Protein AF-A0A3M8B7N2-F1 (afdb_monomer_lite)

Foldseek 3Di:
DKDKDWADVQVLVQVVCVVVVHDHPDDDPLEAEDQVLVPPFLDKQKFKDWDAAPVVVVSVRSCVSCVCVSVVVDDRPVPDDPVRVVVFPGKRKYKHIKMKMKAWDFDQDPVGTDTTIMIMIMIGIHIDTDD

Sequence (131 aa):
MSKQTVINPIEYISSILESNGYGKNLVLGHIKYDQAVNEDYDYQVIRSSSHDGTILFTMMLVDEALNPIINKTTYCTKTITEEELKKLVDIEYIIGDIKMETEIGVQDLPAGRYMGQTDTVYIPVRCRYIF

pLDDT: mean 90.9, std 5.03, range [61.78, 97.12]

Organism: NCBI:txid1655277

Secondary structure (DSSP, 8-state):
-EEEEEE-HHHHHHHHHHHTTPPTT---TTEEE-GGGGTS-SEEEEEEEEESS-HHHHHHHHHHHHHHHHTT----TTTS-HHHHTT--EEEEEE--EEEEEEEEEEEETTEEEEEEEEEEEEEEEEEEE-

Structure (mmCIF, N/CA/C/O backbone):
data_AF-A0A3M8B7N2-F1
#
_entry.id   AF-A0A3M8B7N2-F1
#
loop_
_atom_site.group_PDB
_atom_site.id
_atom_site.type_symbol
_atom_site.label_atom_id
_atom_site.label_alt_id
_atom_site.label_comp_id
_atom_site.label_asym_id
_atom_site.label_entity_id
_atom_site.label_seq_id
_atom_site.pdbx_PDB_ins_code
_atom_site.Cartn_x
_atom_site.Cartn_y
_atom_site.Cartn_z
_atom_site.occupancy
_atom_site.B_iso_or_equiv
_atom_site.auth_seq_id
_atom_site.auth_comp_id
_atom_site.auth_asym_id
_atom_site.auth_atom_id
_atom_site.pdbx_PDB_model_num
ATOM 1 N N . MET A 1 1 ? 8.102 9.054 -21.634 1.00 61.78 1 MET A N 1
ATOM 2 C CA . MET A 1 1 ? 6.683 8.724 -21.924 1.00 61.78 1 MET A CA 1
ATOM 3 C C . MET A 1 1 ? 6.152 8.039 -20.678 1.00 61.78 1 MET A C 1
ATOM 5 O O . MET A 1 1 ? 6.838 7.139 -20.210 1.00 61.78 1 MET A O 1
ATOM 9 N N . SER A 1 2 ? 5.039 8.512 -20.109 1.00 77.62 2 SER A N 1
ATOM 10 C CA . SER A 1 2 ? 4.442 7.913 -18.906 1.00 77.62 2 SER A CA 1
ATOM 11 C C . SER A 1 2 ? 3.403 6.868 -19.314 1.00 77.62 2 SER A C 1
ATOM 13 O O . SER A 1 2 ? 2.594 7.123 -20.210 1.00 77.62 2 SER A O 1
ATOM 15 N N . LYS A 1 3 ? 3.460 5.682 -18.703 1.00 89.25 3 LYS A N 1
ATOM 16 C CA . LYS A 1 3 ? 2.461 4.619 -18.849 1.00 89.25 3 LYS A CA 1
ATOM 17 C C . LYS A 1 3 ? 1.764 4.425 -17.510 1.00 89.25 3 LYS A C 1
ATOM 19 O O . LYS A 1 3 ? 2.428 4.198 -16.508 1.00 89.25 3 LYS A O 1
ATOM 24 N N . GLN A 1 4 ? 0.436 4.445 -17.515 1.00 90.25 4 GLN A N 1
ATOM 25 C CA . GLN A 1 4 ? -0.367 4.161 -16.330 1.00 90.25 4 GLN A CA 1
ATOM 26 C C . GLN A 1 4 ? -0.917 2.736 -16.383 1.00 90.25 4 GLN A C 1
ATOM 28 O O . GLN A 1 4 ? -1.390 2.280 -17.426 1.00 90.25 4 GLN A O 1
ATOM 33 N N . THR A 1 5 ? -0.854 2.039 -15.253 1.00 91.81 5 THR A N 1
ATOM 34 C CA . THR A 1 5 ? -1.425 0.704 -15.058 1.00 91.81 5 THR A CA 1
ATOM 35 C C . THR A 1 5 ? -2.263 0.706 -13.786 1.00 91.81 5 THR A C 1
ATOM 37 O O . THR A 1 5 ? -1.861 1.283 -12.779 1.00 91.81 5 THR A O 1
ATOM 40 N N . VAL A 1 6 ? -3.427 0.064 -13.836 1.00 92.12 6 VAL A N 1
ATOM 41 C CA . VAL A 1 6 ? -4.323 -0.099 -12.687 1.00 92.12 6 VAL A CA 1
ATOM 42 C C . VAL A 1 6 ? -4.287 -1.561 -12.264 1.00 92.12 6 VAL A C 1
ATOM 44 O O . VAL A 1 6 ? -4.424 -2.446 -13.109 1.00 92.12 6 VAL A O 1
ATOM 47 N N . ILE A 1 7 ? -4.067 -1.811 -10.976 1.00 90.38 7 ILE A N 1
ATOM 48 C CA . ILE A 1 7 ? -3.929 -3.151 -10.403 1.00 90.38 7 ILE A CA 1
ATOM 49 C C . ILE A 1 7 ? -4.993 -3.323 -9.315 1.00 90.38 7 ILE A C 1
ATOM 51 O O . ILE A 1 7 ? -5.144 -2.465 -8.442 1.00 90.38 7 ILE A O 1
ATOM 55 N N . ASN A 1 8 ? -5.718 -4.446 -9.357 1.00 88.25 8 ASN A N 1
ATOM 56 C CA . ASN A 1 8 ? -6.650 -4.817 -8.296 1.00 88.25 8 ASN A CA 1
ATOM 57 C C . ASN A 1 8 ? -5.851 -5.225 -7.044 1.00 88.25 8 ASN A C 1
ATOM 59 O O . ASN A 1 8 ? -5.103 -6.209 -7.092 1.00 88.25 8 ASN A O 1
ATOM 63 N N . PRO A 1 9 ? -5.995 -4.511 -5.915 1.00 88.81 9 PRO A N 1
ATOM 64 C CA . PRO A 1 9 ? -5.191 -4.788 -4.735 1.00 88.81 9 PRO A CA 1
ATOM 65 C C . PRO A 1 9 ? -5.488 -6.150 -4.104 1.00 88.81 9 PRO A C 1
ATOM 67 O O . PRO A 1 9 ? -4.581 -6.759 -3.551 1.00 88.81 9 PRO A O 1
ATOM 70 N N . ILE A 1 10 ? -6.725 -6.652 -4.169 1.00 89.56 10 ILE A N 1
ATOM 71 C CA . ILE A 1 10 ? -7.099 -7.913 -3.509 1.00 89.56 10 ILE A CA 1
ATOM 72 C C . ILE A 1 10 ? -6.461 -9.102 -4.216 1.00 89.56 10 ILE A C 1
ATOM 74 O O . ILE A 1 10 ? -5.927 -9.995 -3.559 1.00 89.56 10 ILE A O 1
ATOM 78 N N . GLU A 1 11 ? -6.474 -9.092 -5.549 1.00 86.44 11 GLU A N 1
ATOM 79 C CA . GLU A 1 11 ? -5.804 -10.118 -6.352 1.00 86.44 11 GLU A CA 1
ATOM 80 C C . GLU A 1 11 ? -4.300 -10.129 -6.065 1.00 86.44 11 GLU A C 1
ATOM 82 O O . GLU A 1 11 ? -3.711 -11.191 -5.848 1.00 86.44 11 GLU A O 1
ATOM 87 N N . TYR A 1 12 ? -3.692 -8.943 -5.974 1.00 89.44 12 TYR A N 1
ATOM 88 C CA . TYR A 1 12 ? -2.267 -8.814 -5.695 1.00 89.44 12 TYR A CA 1
ATOM 89 C C . TYR A 1 12 ? -1.909 -9.271 -4.273 1.00 89.44 12 TYR A C 1
ATOM 91 O O . TYR A 1 12 ? -0.999 -10.078 -4.098 1.00 89.44 12 TYR A O 1
ATOM 99 N N . ILE A 1 13 ? -2.668 -8.845 -3.256 1.00 89.19 13 ILE A N 1
ATOM 100 C CA . ILE A 1 13 ? -2.489 -9.285 -1.862 1.00 89.19 13 ILE A CA 1
ATOM 101 C C . ILE A 1 13 ? -2.613 -10.809 -1.758 1.00 89.19 13 ILE A C 1
ATOM 103 O O . ILE A 1 13 ? -1.783 -11.444 -1.110 1.00 89.19 13 ILE A O 1
ATOM 107 N N . SER A 1 14 ? -3.602 -11.416 -2.422 1.00 87.88 14 SER A N 1
ATOM 108 C CA . SER A 1 14 ? -3.740 -12.876 -2.438 1.00 87.88 14 SER A CA 1
ATOM 109 C C . SER A 1 14 ? -2.507 -13.554 -3.046 1.00 87.88 14 SER A C 1
ATOM 111 O O . SER A 1 14 ? -2.067 -14.580 -2.528 1.00 87.88 14 SER A O 1
ATOM 113 N N . SER A 1 15 ? -1.926 -12.985 -4.108 1.00 86.69 15 SER A N 1
ATOM 114 C CA . SER A 1 15 ? -0.691 -13.496 -4.718 1.00 86.69 15 SER A CA 1
ATOM 115 C C . SER A 1 15 ? 0.514 -13.382 -3.778 1.00 86.69 15 SER A C 1
ATOM 117 O O . SER A 1 15 ? 1.307 -14.321 -3.683 1.00 86.69 15 SER A O 1
ATOM 119 N N . ILE A 1 16 ? 0.651 -12.263 -3.057 1.00 85.62 16 ILE A N 1
ATOM 120 C CA . ILE A 1 16 ? 1.707 -12.074 -2.050 1.00 85.62 16 ILE A CA 1
ATOM 121 C C . ILE A 1 16 ? 1.585 -13.146 -0.966 1.00 85.62 16 ILE A C 1
ATOM 123 O O . ILE A 1 16 ? 2.568 -13.803 -0.622 1.00 85.62 16 ILE A O 1
ATOM 127 N N . LEU A 1 17 ? 0.382 -13.356 -0.432 1.00 86.81 17 LEU A N 1
ATOM 128 C CA . LEU A 1 17 ? 0.142 -14.346 0.615 1.00 86.81 17 LEU A CA 1
ATOM 129 C C . LEU A 1 17 ? 0.477 -15.762 0.127 1.00 86.81 17 LEU A C 1
ATOM 131 O O . LEU A 1 17 ? 1.200 -16.486 0.810 1.00 86.81 17 LEU A O 1
ATOM 135 N N . GLU A 1 18 ? 0.042 -16.136 -1.076 1.00 88.31 18 GLU A N 1
ATOM 136 C CA . GLU A 1 18 ? 0.385 -17.436 -1.662 1.00 88.31 18 GLU A CA 1
ATOM 137 C C . GLU A 1 18 ? 1.907 -17.621 -1.799 1.00 88.31 18 GLU A C 1
ATOM 139 O O . GLU A 1 18 ? 2.441 -18.652 -1.385 1.00 88.31 18 GLU A O 1
ATOM 144 N N . SER A 1 19 ? 2.632 -16.610 -2.294 1.00 85.06 19 SER A N 1
ATOM 145 C CA . SER A 1 19 ? 4.097 -16.681 -2.429 1.00 85.06 19 SER A CA 1
ATOM 146 C C . SER A 1 19 ? 4.840 -16.810 -1.094 1.00 85.06 19 SER A C 1
ATOM 148 O O . SER A 1 19 ? 5.922 -17.391 -1.046 1.00 85.06 19 SER A O 1
ATOM 150 N N . ASN A 1 20 ? 4.238 -16.334 -0.001 1.00 83.56 20 ASN A N 1
ATOM 151 C CA . ASN A 1 20 ? 4.774 -16.449 1.355 1.00 83.56 20 ASN A CA 1
ATOM 152 C C . ASN A 1 20 ? 4.366 -17.760 2.057 1.00 83.56 20 ASN A C 1
ATOM 154 O O . ASN A 1 20 ? 4.619 -17.930 3.249 1.00 83.56 20 ASN A O 1
ATOM 158 N N . GLY A 1 21 ? 3.746 -18.700 1.335 1.00 85.19 21 GLY A N 1
ATOM 159 C CA . GLY A 1 21 ? 3.379 -20.022 1.846 1.00 85.19 21 GLY A CA 1
ATOM 160 C C . GLY A 1 21 ? 2.018 -20.085 2.543 1.00 85.19 21 GLY A C 1
ATOM 161 O O . GLY A 1 21 ? 1.696 -21.110 3.149 1.00 85.19 21 GLY A O 1
ATOM 162 N N . TYR A 1 22 ? 1.207 -19.026 2.460 1.00 86.81 22 TYR A N 1
ATOM 163 C CA . TYR A 1 22 ? -0.177 -19.056 2.929 1.00 86.81 22 TYR A CA 1
ATOM 164 C C . TYR A 1 22 ? -1.093 -19.765 1.915 1.00 86.81 22 TYR A C 1
ATOM 166 O O . TYR A 1 22 ? -0.755 -19.951 0.747 1.00 86.81 22 TYR A O 1
ATOM 174 N N . GLY A 1 23 ? -2.273 -20.195 2.371 1.00 81.56 23 GLY A N 1
ATOM 175 C CA . GLY A 1 23 ? -3.245 -20.884 1.519 1.00 81.56 23 GLY A CA 1
ATOM 176 C C . GLY A 1 23 ? -3.779 -20.004 0.382 1.00 81.56 23 GLY A C 1
ATOM 177 O O . GLY A 1 23 ? -3.913 -18.790 0.528 1.00 81.56 23 GLY A O 1
ATOM 178 N N . LYS A 1 24 ? -4.140 -20.634 -0.743 1.00 77.69 24 LYS A N 1
ATOM 179 C CA . LYS A 1 24 ? -4.805 -19.960 -1.870 1.00 77.69 24 LYS A CA 1
ATOM 180 C C . LYS A 1 24 ? -6.116 -19.307 -1.431 1.00 77.69 24 LYS A C 1
ATOM 182 O O . LYS A 1 24 ? -6.874 -19.907 -0.671 1.00 77.69 24 LYS A O 1
ATOM 187 N N . ASN A 1 25 ? -6.407 -18.127 -1.981 1.00 75.56 25 ASN A N 1
ATOM 188 C CA . ASN A 1 25 ? -7.617 -17.340 -1.710 1.00 75.56 25 ASN A CA 1
ATOM 189 C C . ASN A 1 25 ? -7.770 -16.898 -0.244 1.00 75.56 25 ASN A C 1
ATOM 191 O O . ASN A 1 25 ? -8.892 -16.724 0.236 1.00 75.56 25 ASN A O 1
ATOM 195 N N . LEU A 1 26 ? -6.664 -16.743 0.490 1.00 81.06 26 LEU A N 1
ATOM 196 C CA . LEU A 1 26 ? -6.722 -16.208 1.844 1.00 81.06 26 LEU A CA 1
ATOM 197 C C . LEU A 1 26 ? -7.088 -14.721 1.794 1.00 81.06 26 LEU A C 1
ATOM 199 O O . LEU A 1 26 ? -6.426 -13.923 1.135 1.00 81.06 26 LEU A O 1
ATOM 203 N N . VAL A 1 27 ? -8.156 -14.360 2.502 1.00 82.00 27 VAL A N 1
ATOM 204 C CA . VAL A 1 27 ? -8.650 -12.984 2.589 1.00 82.00 27 VAL A CA 1
ATOM 205 C C . VAL A 1 27 ? -8.289 -12.423 3.956 1.00 82.00 27 VAL A C 1
ATOM 207 O O . VAL A 1 27 ? -8.602 -13.019 4.987 1.00 82.00 27 VAL A O 1
ATOM 210 N N . LEU A 1 28 ? -7.638 -11.263 3.970 1.00 86.25 28 LEU A N 1
ATOM 211 C CA . LEU A 1 28 ? -7.340 -10.541 5.201 1.00 86.25 28 LEU A CA 1
ATOM 212 C C . LEU A 1 28 ? -8.602 -9.816 5.673 1.00 86.25 28 LEU A C 1
ATOM 214 O O . LEU A 1 28 ? -9.059 -8.884 5.023 1.00 86.25 28 LEU A O 1
ATOM 218 N N . GLY A 1 29 ? -9.172 -10.235 6.807 1.00 89.75 29 GLY A N 1
ATOM 219 C CA . GLY A 1 29 ? -10.445 -9.691 7.303 1.00 89.75 29 GLY A CA 1
ATOM 220 C C . GLY A 1 29 ? -10.422 -8.184 7.592 1.00 89.75 29 GLY A C 1
ATOM 221 O O . GLY A 1 29 ? -11.461 -7.531 7.516 1.00 89.75 29 GLY A O 1
ATOM 222 N N . HIS A 1 30 ? -9.242 -7.628 7.874 1.00 92.62 30 HIS A N 1
ATOM 223 C CA . HIS A 1 30 ? -9.043 -6.200 8.113 1.00 92.62 30 HIS A CA 1
ATOM 224 C C . HIS A 1 30 ? -8.818 -5.381 6.840 1.00 92.62 30 HIS A C 1
ATOM 226 O O . HIS A 1 30 ? -8.625 -4.177 6.953 1.00 92.62 30 HIS A O 1
ATOM 232 N N . ILE A 1 31 ? -8.819 -5.985 5.648 1.00 94.56 31 ILE A N 1
ATOM 233 C CA . ILE A 1 31 ? -8.652 -5.273 4.375 1.00 94.56 31 ILE A CA 1
ATOM 234 C C . ILE A 1 31 ? -9.858 -5.538 3.481 1.00 94.56 31 ILE A C 1
ATOM 236 O O . ILE A 1 31 ? -10.213 -6.681 3.200 1.00 94.56 31 ILE A O 1
ATOM 240 N N . LYS A 1 32 ? -10.477 -4.464 2.997 1.00 94.25 32 LYS A N 1
ATOM 241 C CA . LYS A 1 32 ? -11.578 -4.507 2.032 1.00 94.25 32 LYS A CA 1
ATOM 242 C C . LYS A 1 32 ? -11.233 -3.660 0.823 1.00 94.25 32 LYS A C 1
ATOM 244 O O . LYS A 1 32 ? -10.560 -2.644 0.953 1.00 94.25 32 LYS A O 1
ATOM 249 N N . TYR A 1 33 ? -11.724 -4.064 -0.337 1.00 94.25 33 TYR A N 1
ATOM 250 C CA . TYR A 1 33 ? -11.619 -3.266 -1.550 1.00 94.25 33 TYR A CA 1
ATOM 251 C C . TYR A 1 33 ? -12.916 -2.519 -1.815 1.00 94.25 33 TYR A C 1
ATOM 253 O O . TYR A 1 33 ? -13.995 -3.106 -1.729 1.00 94.25 33 TYR A O 1
ATOM 261 N N . ASP A 1 34 ? -12.785 -1.240 -2.145 1.00 93.94 34 ASP A N 1
ATOM 262 C CA . ASP A 1 34 ? -13.880 -0.407 -2.622 1.00 93.94 34 ASP A CA 1
ATOM 263 C C . ASP A 1 34 ? -13.333 0.628 -3.609 1.00 93.94 34 ASP A C 1
ATOM 265 O O . ASP A 1 34 ? -12.506 1.474 -3.263 1.00 93.94 34 ASP A O 1
ATOM 269 N N . GLN A 1 35 ? -13.816 0.574 -4.849 1.00 91.94 35 GLN A N 1
ATOM 270 C CA . GLN A 1 35 ? -13.396 1.484 -5.908 1.00 91.94 35 GLN A CA 1
ATOM 271 C C . GLN A 1 35 ? -13.749 2.950 -5.600 1.00 91.94 35 GLN A C 1
ATOM 273 O O . GLN A 1 35 ? -13.053 3.851 -6.066 1.00 91.94 35 GLN A O 1
ATOM 278 N N . ALA A 1 36 ? -14.777 3.217 -4.784 1.00 92.00 36 ALA A N 1
ATOM 279 C CA . ALA A 1 36 ? -15.145 4.580 -4.390 1.00 92.00 36 ALA A CA 1
ATOM 280 C C . ALA A 1 36 ? -14.027 5.292 -3.601 1.00 92.00 36 ALA A C 1
ATOM 282 O O . ALA A 1 36 ? -13.918 6.518 -3.638 1.00 92.00 36 ALA A O 1
ATOM 283 N N . VAL A 1 37 ? -13.137 4.531 -2.950 1.00 93.31 37 VAL A N 1
ATOM 284 C CA . VAL A 1 37 ? -11.979 5.076 -2.222 1.00 93.31 37 VAL A CA 1
ATOM 285 C C . VAL A 1 37 ? -10.971 5.746 -3.161 1.00 93.31 37 VAL A C 1
ATOM 287 O O . VAL A 1 37 ? -10.164 6.552 -2.715 1.00 93.31 37 VAL A O 1
ATOM 290 N N . ASN A 1 38 ? -11.037 5.507 -4.473 1.00 92.06 38 ASN A N 1
ATOM 291 C CA . ASN A 1 38 ? -10.186 6.199 -5.443 1.00 92.06 38 ASN A CA 1
ATOM 292 C C . ASN A 1 38 ? -10.340 7.727 -5.433 1.00 92.06 38 ASN A C 1
ATOM 294 O O . ASN A 1 38 ? -9.389 8.423 -5.795 1.00 92.06 38 ASN A O 1
ATOM 298 N N . GLU A 1 39 ? -11.522 8.232 -5.069 1.00 91.62 39 GLU A N 1
ATOM 299 C CA . GLU A 1 39 ? -11.849 9.665 -5.056 1.00 91.62 39 GLU A CA 1
ATOM 300 C C . GLU A 1 39 ? -11.974 10.230 -3.635 1.00 91.62 39 GLU A C 1
ATOM 302 O O . GLU A 1 39 ? -11.757 11.423 -3.431 1.00 91.62 39 GLU A O 1
ATOM 307 N N . ASP A 1 40 ? -12.283 9.380 -2.654 1.00 91.75 40 ASP A N 1
ATOM 308 C CA . ASP A 1 40 ? -12.511 9.769 -1.262 1.00 91.75 40 ASP A CA 1
ATOM 309 C C . ASP A 1 40 ? -11.709 8.856 -0.318 1.00 91.75 40 ASP A C 1
ATOM 311 O O . ASP A 1 40 ? -12.135 7.758 0.056 1.00 91.75 40 ASP A O 1
ATOM 315 N N . TYR A 1 41 ? -10.506 9.296 0.046 1.00 94.62 41 TYR A N 1
ATOM 316 C CA . TYR A 1 41 ? -9.566 8.553 0.884 1.00 94.62 41 TYR A CA 1
ATOM 317 C C . TYR A 1 41 ? -8.995 9.433 1.998 1.00 94.62 41 TYR A C 1
ATOM 319 O O . TYR A 1 41 ? -8.830 10.641 1.837 1.00 94.62 41 TYR A O 1
ATOM 327 N N . ASP A 1 42 ? -8.626 8.813 3.121 1.00 94.56 42 ASP A N 1
ATOM 328 C CA . ASP A 1 42 ? -8.039 9.531 4.259 1.00 94.56 42 ASP A CA 1
ATOM 329 C C . ASP A 1 42 ? -6.573 9.886 3.999 1.00 94.56 42 ASP A C 1
ATOM 331 O O . ASP A 1 42 ? -6.077 10.937 4.412 1.00 94.56 42 ASP A O 1
ATOM 335 N N . TYR A 1 43 ? -5.857 8.976 3.338 1.00 95.06 43 TYR A N 1
ATOM 336 C CA . TYR A 1 43 ? -4.472 9.152 2.926 1.00 95.06 43 TYR A CA 1
ATOM 337 C C . TYR A 1 43 ? -4.137 8.255 1.733 1.00 95.06 43 TYR A C 1
ATOM 339 O O . TYR A 1 43 ? -4.889 7.353 1.365 1.00 95.06 43 TYR A O 1
ATOM 347 N N . GLN A 1 44 ? -2.988 8.520 1.120 1.00 95.31 44 GLN A N 1
ATOM 348 C CA . GLN A 1 44 ? -2.481 7.747 -0.002 1.00 95.31 44 GLN A CA 1
ATOM 349 C C . GLN A 1 44 ? -1.077 7.249 0.326 1.00 95.31 44 GLN A C 1
ATOM 351 O O . GLN A 1 44 ? -0.210 8.033 0.720 1.00 95.31 44 GLN A O 1
ATOM 356 N N . VAL A 1 45 ? -0.845 5.949 0.161 1.00 95.31 45 VAL A N 1
ATOM 357 C CA . VAL A 1 45 ? 0.507 5.393 0.185 1.00 95.31 45 VAL A CA 1
ATOM 358 C C . VAL A 1 45 ? 1.143 5.664 -1.168 1.00 95.31 45 VAL A C 1
ATOM 360 O O . VAL A 1 45 ? 0.586 5.286 -2.196 1.00 95.31 45 VAL A O 1
ATOM 363 N N . ILE A 1 46 ? 2.300 6.323 -1.157 1.00 96.31 46 ILE A N 1
ATOM 364 C CA . ILE A 1 46 ? 3.077 6.630 -2.358 1.00 96.31 46 ILE A CA 1
ATOM 365 C C . ILE A 1 46 ? 4.478 6.047 -2.183 1.00 96.31 46 ILE A C 1
ATOM 367 O O . ILE A 1 46 ? 5.141 6.304 -1.170 1.00 96.31 46 ILE A O 1
ATOM 371 N N . ARG A 1 47 ? 4.924 5.244 -3.149 1.00 96.31 47 ARG A N 1
ATOM 372 C CA . ARG A 1 47 ? 6.283 4.689 -3.212 1.00 96.31 47 ARG A CA 1
ATOM 373 C C . ARG A 1 47 ? 6.805 4.783 -4.635 1.00 96.31 47 ARG A C 1
ATOM 375 O O . ARG A 1 47 ? 6.033 4.622 -5.571 1.00 96.31 47 ARG A O 1
ATOM 382 N N . SER A 1 48 ? 8.104 5.012 -4.793 1.00 95.75 48 SER A N 1
ATOM 383 C CA . SER A 1 48 ? 8.748 5.099 -6.104 1.00 95.75 48 SER A CA 1
ATOM 384 C C . SER A 1 48 ? 10.052 4.314 -6.127 1.00 95.75 48 SER A C 1
ATOM 386 O O . SER A 1 48 ? 10.802 4.352 -5.152 1.00 95.75 48 SER A O 1
ATOM 388 N N . SER A 1 49 ? 10.351 3.668 -7.250 1.00 94.44 49 SER A N 1
ATOM 389 C CA . SER A 1 49 ? 11.621 2.981 -7.488 1.00 94.44 49 SER A CA 1
ATOM 390 C C . SER A 1 49 ? 12.1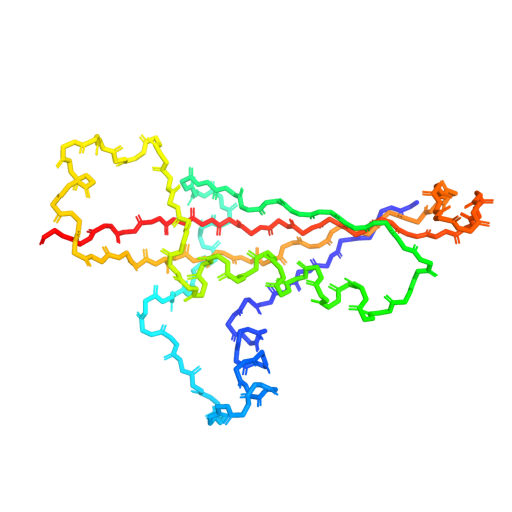21 3.259 -8.901 1.00 94.44 49 SER A C 1
ATOM 392 O O . SER A 1 49 ? 11.384 3.094 -9.872 1.00 94.44 49 SER A O 1
ATOM 394 N N . SER A 1 50 ? 13.385 3.667 -9.012 1.00 93.56 50 SER A N 1
ATOM 395 C CA . SER A 1 50 ? 14.084 3.817 -10.289 1.00 93.56 50 SER A CA 1
ATOM 396 C C . SER A 1 50 ? 14.983 2.612 -10.522 1.00 93.56 50 SER A C 1
ATOM 398 O O . SER A 1 50 ? 15.806 2.267 -9.674 1.00 93.56 50 SER A O 1
ATOM 400 N N . HIS A 1 51 ? 14.845 1.975 -11.681 1.00 92.25 51 HIS A N 1
ATOM 401 C CA . HIS A 1 51 ? 15.608 0.786 -12.043 1.00 92.25 51 HIS A CA 1
ATOM 402 C C . HIS A 1 51 ? 15.746 0.634 -13.564 1.00 92.25 51 HIS A C 1
ATOM 404 O O . HIS A 1 51 ? 15.266 1.442 -14.354 1.00 92.25 51 HIS A O 1
ATOM 410 N N . ASP A 1 52 ? 16.432 -0.414 -13.999 1.00 89.44 52 ASP A N 1
ATOM 411 C CA . ASP A 1 52 ? 16.778 -0.690 -15.398 1.00 89.44 52 ASP A CA 1
ATOM 412 C C . ASP A 1 52 ? 15.659 -1.370 -16.215 1.00 89.44 52 ASP A C 1
ATOM 414 O O . ASP A 1 52 ? 15.904 -1.873 -17.309 1.00 89.44 52 ASP A O 1
ATOM 418 N N . GLY A 1 53 ? 14.429 -1.406 -15.693 1.00 86.94 53 GLY A N 1
ATOM 419 C CA . GLY A 1 53 ? 13.309 -2.149 -16.284 1.00 86.94 53 GLY A CA 1
ATOM 420 C C . GLY A 1 53 ? 13.157 -3.587 -15.776 1.00 86.94 53 GLY A C 1
ATOM 421 O O . GLY A 1 53 ? 12.244 -4.294 -16.202 1.00 86.94 53 GLY A O 1
ATOM 422 N N . THR A 1 54 ? 14.000 -4.033 -14.839 1.00 91.25 54 THR A N 1
ATOM 423 C CA . THR A 1 54 ? 13.829 -5.338 -14.183 1.00 91.25 54 THR A CA 1
ATOM 424 C C . THR A 1 54 ? 12.493 -5.423 -13.430 1.00 91.25 54 THR A C 1
ATOM 426 O O . THR A 1 54 ? 12.291 -4.740 -12.428 1.00 91.25 54 THR A O 1
ATOM 429 N N . ILE A 1 55 ? 11.612 -6.327 -13.877 1.00 90.50 55 ILE A N 1
ATOM 430 C CA . ILE A 1 55 ? 10.246 -6.533 -13.348 1.00 90.50 55 ILE A CA 1
ATOM 431 C C . ILE A 1 55 ? 10.234 -6.829 -11.842 1.00 90.50 55 ILE A C 1
ATOM 433 O O . ILE A 1 55 ? 9.307 -6.426 -11.143 1.00 90.50 55 ILE A O 1
ATOM 437 N N . LEU A 1 56 ? 11.264 -7.508 -11.325 1.00 91.75 56 LEU A N 1
ATOM 438 C CA . LEU A 1 56 ? 11.368 -7.814 -9.897 1.00 91.75 56 LEU A CA 1
ATOM 439 C C . LEU A 1 56 ? 11.316 -6.543 -9.036 1.00 91.75 56 LEU A C 1
ATOM 441 O O . LEU A 1 56 ? 10.645 -6.548 -8.012 1.00 91.75 56 LEU A O 1
ATOM 445 N N . PHE A 1 57 ? 11.961 -5.450 -9.457 1.00 93.00 57 PHE A N 1
ATOM 446 C CA . PHE A 1 57 ? 11.927 -4.197 -8.698 1.00 93.00 57 PHE A CA 1
ATOM 447 C C . PHE A 1 57 ? 10.542 -3.551 -8.713 1.00 93.00 57 PHE A C 1
ATOM 449 O O . PHE A 1 57 ? 10.114 -3.027 -7.689 1.00 93.00 57 PHE A O 1
ATOM 456 N N . THR A 1 58 ? 9.814 -3.661 -9.826 1.00 92.44 58 THR A N 1
ATOM 457 C CA . THR A 1 58 ? 8.412 -3.238 -9.910 1.00 92.44 58 THR A CA 1
ATOM 458 C C . THR A 1 58 ? 7.531 -4.047 -8.951 1.00 92.44 58 THR A C 1
ATOM 460 O O . THR A 1 58 ? 6.703 -3.476 -8.250 1.00 92.44 58 THR A O 1
ATOM 463 N N . MET A 1 59 ? 7.720 -5.370 -8.868 1.00 90.81 59 MET A N 1
ATOM 464 C CA . MET A 1 59 ? 6.966 -6.217 -7.930 1.00 90.81 59 MET A CA 1
ATOM 465 C C . MET A 1 59 ? 7.292 -5.876 -6.473 1.00 90.81 59 MET A C 1
ATOM 467 O O . MET A 1 59 ? 6.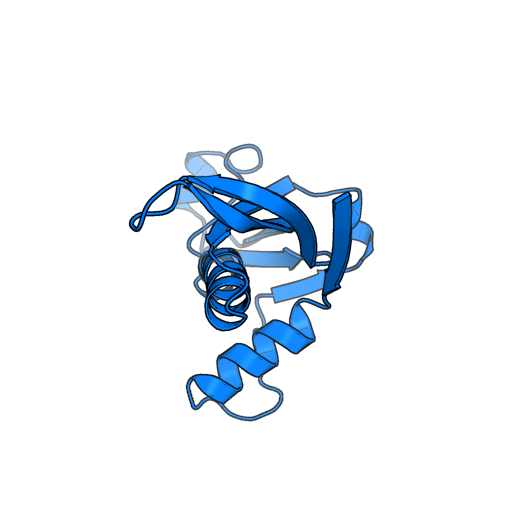390 -5.631 -5.678 1.00 90.81 59 MET A O 1
ATOM 471 N N . MET A 1 60 ? 8.583 -5.764 -6.145 1.00 92.81 60 MET A N 1
ATOM 472 C CA . MET A 1 60 ? 9.038 -5.381 -4.806 1.00 92.81 60 MET A CA 1
ATOM 473 C C . MET A 1 60 ? 8.496 -4.014 -4.377 1.00 92.81 60 MET A C 1
ATOM 4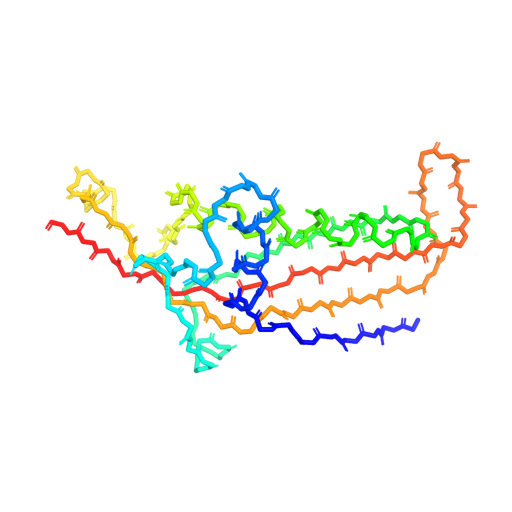75 O O . MET A 1 60 ? 8.175 -3.829 -3.208 1.00 92.81 60 MET A O 1
ATOM 479 N N . LEU A 1 61 ? 8.365 -3.065 -5.310 1.00 95.06 61 LEU A N 1
ATOM 480 C CA . LEU A 1 61 ? 7.788 -1.751 -5.040 1.00 95.06 61 LEU A CA 1
ATOM 481 C C . LEU A 1 61 ? 6.317 -1.841 -4.603 1.00 95.06 61 LEU A C 1
ATOM 483 O O . LEU A 1 61 ? 5.908 -1.155 -3.664 1.00 95.06 61 LEU A O 1
ATOM 487 N N . VAL A 1 62 ? 5.517 -2.679 -5.272 1.00 93.69 62 VAL A N 1
ATOM 488 C CA . VAL A 1 62 ? 4.105 -2.889 -4.912 1.00 93.69 62 VAL A CA 1
ATOM 489 C C . VAL A 1 62 ? 3.999 -3.597 -3.557 1.00 93.69 62 VAL A C 1
ATOM 491 O O . VAL A 1 62 ? 3.208 -3.170 -2.713 1.00 93.69 62 VAL A O 1
ATOM 494 N N . ASP A 1 63 ? 4.839 -4.606 -3.307 1.00 92.75 63 ASP A N 1
ATOM 495 C CA . ASP A 1 63 ? 4.926 -5.2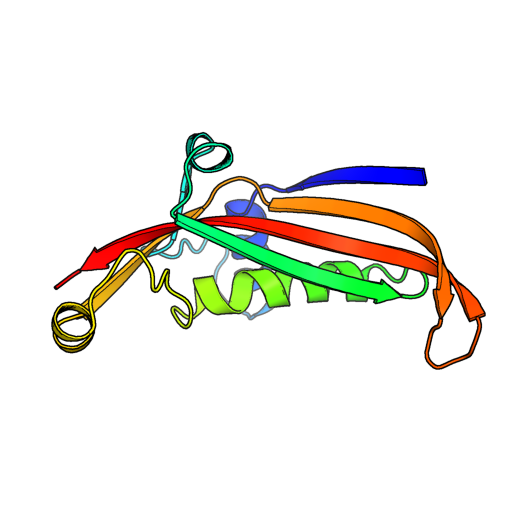87 -2.008 1.00 92.75 63 ASP A CA 1
ATOM 496 C C . ASP A 1 63 ? 5.278 -4.305 -0.883 1.00 92.75 63 ASP A C 1
ATOM 498 O O . ASP A 1 63 ? 4.638 -4.291 0.169 1.00 92.75 63 ASP A O 1
ATOM 502 N N . GLU A 1 64 ? 6.270 -3.438 -1.103 1.00 94.12 64 GLU A N 1
ATOM 503 C CA . GLU A 1 64 ? 6.682 -2.418 -0.139 1.00 94.12 64 GLU A CA 1
ATOM 504 C C . GLU A 1 64 ? 5.553 -1.421 0.156 1.00 94.12 64 GLU A C 1
ATOM 506 O O . GLU A 1 64 ? 5.365 -1.020 1.308 1.00 94.12 64 GLU A O 1
ATOM 511 N N . ALA A 1 65 ? 4.771 -1.043 -0.858 1.00 95.12 65 ALA A N 1
ATOM 512 C CA . ALA A 1 65 ? 3.626 -0.155 -0.689 1.00 95.12 65 ALA A CA 1
ATOM 513 C C . ALA A 1 65 ? 2.472 -0.817 0.091 1.00 95.12 65 ALA A C 1
ATOM 515 O O . ALA A 1 65 ? 1.822 -0.155 0.901 1.00 95.12 65 ALA A O 1
ATOM 516 N N . LEU A 1 66 ? 2.225 -2.116 -0.108 1.00 94.25 66 LEU A N 1
ATOM 517 C CA . LEU A 1 66 ? 1.144 -2.855 0.559 1.00 94.25 66 LEU A CA 1
ATOM 518 C C . LEU A 1 66 ? 1.506 -3.338 1.967 1.00 94.25 66 LEU A C 1
ATOM 520 O O . LEU A 1 66 ? 0.629 -3.430 2.830 1.00 94.25 66 LEU A O 1
ATOM 524 N N . ASN A 1 67 ? 2.781 -3.629 2.224 1.00 93.00 67 ASN A N 1
ATOM 525 C CA . ASN A 1 67 ? 3.255 -4.207 3.481 1.00 93.00 67 ASN A CA 1
ATOM 526 C C . ASN A 1 67 ? 2.794 -3.455 4.741 1.00 93.00 67 ASN A C 1
ATOM 528 O O . ASN A 1 67 ? 2.370 -4.118 5.693 1.00 93.00 67 ASN A O 1
ATOM 532 N N . PRO A 1 68 ? 2.820 -2.110 4.797 1.00 93.44 68 PRO A N 1
ATOM 533 C CA . PRO A 1 68 ? 2.330 -1.389 5.965 1.00 93.44 68 PRO A CA 1
ATOM 534 C C . PRO A 1 68 ? 0.838 -1.610 6.235 1.00 93.44 68 PRO A C 1
ATOM 536 O O . PRO A 1 68 ? 0.426 -1.687 7.390 1.00 93.44 68 PRO A O 1
ATOM 539 N N . ILE A 1 69 ? 0.029 -1.742 5.181 1.00 94.31 69 ILE A N 1
ATOM 540 C CA . ILE A 1 69 ? -1.421 -1.963 5.271 1.00 94.31 69 ILE A CA 1
ATOM 541 C C . ILE A 1 69 ? -1.695 -3.405 5.717 1.00 94.31 69 ILE A C 1
ATOM 543 O O . ILE A 1 69 ? -2.455 -3.639 6.657 1.00 94.31 69 ILE A O 1
ATOM 547 N N . ILE A 1 70 ? -1.016 -4.378 5.097 1.00 92.19 70 ILE A N 1
ATOM 548 C CA . ILE A 1 70 ? -1.112 -5.804 5.448 1.00 92.19 70 ILE A CA 1
ATOM 549 C C . ILE A 1 70 ? -0.784 -6.017 6.928 1.00 92.19 70 ILE A C 1
ATOM 551 O O . ILE A 1 70 ? -1.545 -6.681 7.633 1.00 92.19 70 ILE A O 1
ATOM 555 N N . ASN A 1 71 ? 0.293 -5.396 7.412 1.00 91.38 71 ASN A N 1
ATOM 556 C CA . ASN A 1 71 ? 0.792 -5.572 8.775 1.00 91.38 71 ASN A CA 1
ATOM 557 C C . ASN A 1 71 ? 0.207 -4.583 9.800 1.00 91.38 71 ASN A C 1
ATOM 559 O O . ASN A 1 71 ? 0.647 -4.584 10.948 1.00 91.38 71 ASN A O 1
ATOM 563 N N . LYS A 1 72 ? -0.765 -3.745 9.414 1.00 92.25 72 LYS A N 1
ATOM 564 C CA . LYS A 1 72 ? -1.402 -2.737 10.284 1.00 92.25 72 LYS A CA 1
ATOM 565 C C . LYS A 1 72 ? -0.426 -1.728 10.915 1.00 92.25 72 LYS A C 1
ATOM 567 O O . LYS A 1 72 ? -0.628 -1.267 12.035 1.00 92.25 72 LYS A O 1
ATOM 572 N N . THR A 1 73 ? 0.647 -1.371 10.211 1.00 91.44 73 THR A N 1
ATOM 573 C CA . THR A 1 73 ? 1.686 -0.447 10.708 1.00 91.44 73 THR A CA 1
ATOM 574 C C . THR A 1 73 ? 1.541 0.981 10.178 1.00 91.44 73 THR A C 1
ATOM 576 O O . THR A 1 73 ? 2.423 1.815 10.379 1.00 91.44 73 THR A O 1
ATOM 579 N N . THR A 1 74 ? 0.430 1.291 9.506 1.00 92.25 74 THR A N 1
ATOM 580 C CA . THR A 1 74 ? 0.138 2.623 8.961 1.00 92.25 74 THR A CA 1
ATOM 581 C C . THR A 1 74 ? -1.272 3.087 9.327 1.00 92.25 74 THR A C 1
ATOM 583 O O . THR A 1 74 ? -2.185 2.279 9.476 1.00 92.25 74 THR A O 1
ATOM 586 N N . TYR A 1 75 ? -1.463 4.391 9.506 1.00 91.50 75 TYR A N 1
ATOM 587 C CA . TYR A 1 75 ? -2.756 5.002 9.814 1.00 91.50 75 TYR A CA 1
ATOM 588 C C . TYR A 1 75 ? -2.755 6.480 9.417 1.00 91.50 75 TYR A C 1
ATOM 590 O O . TYR A 1 75 ? -1.693 7.090 9.255 1.00 91.50 75 TYR A O 1
ATOM 598 N N . CYS A 1 76 ? -3.940 7.081 9.282 1.00 91.50 76 CYS A N 1
ATOM 599 C CA . CYS A 1 76 ? -4.050 8.498 8.957 1.00 91.50 76 CYS A CA 1
ATOM 600 C C . CYS A 1 76 ? -4.062 9.363 10.223 1.00 91.50 76 CYS A C 1
ATOM 602 O O . CYS A 1 76 ? -5.084 9.504 10.894 1.00 91.50 76 CYS A O 1
ATOM 604 N N . THR A 1 77 ? -2.942 10.030 10.501 1.00 86.88 77 THR A N 1
ATOM 605 C CA . THR A 1 77 ? -2.764 10.927 11.661 1.00 86.88 77 THR A CA 1
ATOM 606 C C . THR A 1 77 ? -3.743 12.103 11.714 1.00 86.88 77 THR A C 1
ATOM 608 O O . THR A 1 77 ? -3.899 12.714 12.763 1.00 86.88 77 THR A O 1
ATOM 611 N N . LYS A 1 78 ? -4.414 12.436 10.605 1.00 87.62 78 LYS A N 1
ATOM 612 C CA . LYS A 1 78 ? -5.408 13.521 10.546 1.00 87.62 78 LYS A CA 1
ATOM 613 C C . LYS A 1 78 ? -6.807 13.100 11.001 1.00 87.62 78 LYS A C 1
ATOM 615 O O . LYS A 1 78 ? -7.649 13.962 11.216 1.00 87.62 78 LYS A O 1
ATOM 620 N N . THR A 1 79 ? -7.059 11.797 11.103 1.00 87.62 79 THR A N 1
ATOM 621 C CA . THR A 1 79 ? -8.401 11.227 11.342 1.00 87.62 79 THR A CA 1
ATOM 622 C C . THR A 1 79 ? -8.564 10.615 12.729 1.00 87.62 79 THR A C 1
ATOM 624 O O . THR A 1 79 ? -9.660 10.194 13.077 1.00 87.62 79 THR A O 1
ATOM 627 N N . ILE A 1 80 ? -7.488 10.571 13.518 1.00 88.94 80 ILE A N 1
ATOM 628 C CA . ILE A 1 80 ? -7.474 10.022 14.873 1.00 88.94 80 ILE A CA 1
ATOM 629 C C . ILE A 1 80 ? -6.670 10.938 15.795 1.00 88.94 80 ILE A C 1
ATOM 631 O O . ILE A 1 80 ? -5.598 11.422 15.428 1.00 88.94 80 ILE A O 1
ATOM 635 N N . THR A 1 81 ? -7.186 11.188 16.994 1.00 89.94 81 THR A N 1
ATOM 636 C CA . THR A 1 81 ? -6.494 11.966 18.030 1.00 89.94 81 THR A CA 1
ATOM 637 C C . THR A 1 81 ? -5.527 11.102 18.846 1.00 89.94 81 THR A C 1
ATOM 639 O O . THR A 1 81 ? -5.624 9.876 18.871 1.00 89.94 81 THR A O 1
ATOM 642 N N . GLU A 1 82 ? -4.601 11.724 19.583 1.00 88.69 82 GLU A N 1
ATOM 643 C CA . GLU A 1 82 ? -3.682 10.989 20.470 1.00 88.69 82 GLU A CA 1
ATOM 644 C C . GLU A 1 82 ? -4.404 10.221 21.592 1.00 88.69 82 GLU A C 1
ATOM 646 O O . GLU A 1 82 ? -3.923 9.181 22.045 1.00 88.69 82 GLU A O 1
ATOM 651 N N . GLU A 1 83 ? -5.549 10.720 22.066 1.00 90.00 83 GLU A N 1
ATOM 652 C CA . GLU A 1 83 ? -6.336 10.044 23.103 1.00 90.00 83 GLU A CA 1
ATOM 653 C C . GLU A 1 83 ? -7.070 8.815 22.563 1.00 90.00 83 GLU A C 1
ATOM 655 O O . GLU A 1 83 ? -7.130 7.787 23.240 1.00 90.00 83 GLU A O 1
ATOM 660 N N . GLU A 1 84 ? -7.602 8.906 21.345 1.00 89.69 84 GLU A N 1
ATOM 661 C CA . GLU A 1 84 ? -8.226 7.787 20.636 1.00 89.69 84 GLU A CA 1
ATOM 662 C C . GLU A 1 84 ? -7.194 6.727 20.258 1.00 89.69 84 GLU A C 1
ATOM 664 O O . GLU A 1 84 ? -7.449 5.538 20.432 1.00 89.69 84 GLU A O 1
ATOM 669 N N . LEU A 1 85 ? -5.992 7.143 19.848 1.00 88.88 85 LEU A N 1
ATOM 670 C CA . LEU A 1 85 ? -4.894 6.232 19.532 1.00 88.88 85 LEU A CA 1
ATOM 671 C C . LEU A 1 85 ? -4.517 5.341 20.727 1.00 88.88 85 LEU A C 1
ATOM 673 O O . LEU A 1 85 ? -4.201 4.170 20.544 1.00 88.88 85 LEU A O 1
ATOM 677 N N . LYS A 1 86 ? -4.599 5.855 21.963 1.00 90.56 86 LYS A N 1
ATOM 678 C CA . LYS A 1 86 ? -4.346 5.066 23.188 1.00 90.56 86 LYS A CA 1
ATOM 679 C C . LYS A 1 86 ? -5.420 4.016 23.473 1.00 90.56 86 LYS A C 1
ATOM 681 O O . LYS A 1 86 ? -5.159 3.081 24.224 1.00 90.56 86 LYS A O 1
ATOM 686 N N . LYS A 1 87 ? -6.625 4.205 22.937 1.00 92.44 87 LYS A N 1
ATOM 687 C CA . LYS A 1 87 ? -7.770 3.295 23.089 1.00 92.44 87 LYS A CA 1
ATOM 688 C C . LYS A 1 87 ? -7.946 2.386 21.875 1.00 92.44 87 LYS A C 1
ATOM 690 O O . LYS A 1 87 ? -8.849 1.565 21.870 1.00 92.44 87 LYS A O 1
ATOM 695 N N . LEU A 1 88 ? -7.116 2.552 20.848 1.00 91.94 88 LEU A N 1
ATOM 696 C CA . LEU A 1 88 ? -7.219 1.808 19.609 1.00 91.94 88 LEU A CA 1
ATOM 697 C C . LEU A 1 88 ? -6.959 0.319 19.862 1.00 91.94 88 LEU A C 1
ATOM 699 O O . LEU A 1 88 ? -5.881 -0.068 20.313 1.00 91.94 88 LEU A O 1
ATOM 703 N N . VAL A 1 89 ? -7.952 -0.503 19.544 1.00 92.88 89 VAL A N 1
ATOM 704 C CA . VAL A 1 89 ? -7.875 -1.964 19.612 1.00 92.88 89 VAL A CA 1
ATOM 705 C C . VAL A 1 89 ? -7.395 -2.525 18.280 1.00 92.88 89 VAL A C 1
ATOM 707 O O . VAL A 1 89 ? -6.551 -3.419 18.259 1.00 92.88 89 VAL A O 1
ATOM 710 N N . ASP A 1 90 ? -7.934 -2.011 17.170 1.00 92.94 90 ASP A N 1
ATOM 711 C CA . ASP A 1 90 ? -7.605 -2.498 15.832 1.00 92.94 90 ASP A CA 1
ATOM 712 C C . ASP A 1 90 ? -7.915 -1.469 14.726 1.00 92.94 90 ASP A C 1
ATOM 714 O O . ASP A 1 90 ? -8.626 -0.484 14.947 1.00 92.94 90 ASP A O 1
ATOM 718 N N . ILE A 1 91 ? -7.397 -1.707 13.518 1.00 94.25 91 ILE A N 1
ATOM 719 C CA . ILE A 1 91 ? -7.656 -0.909 12.313 1.00 94.25 91 ILE A CA 1
ATOM 720 C C . ILE A 1 91 ? -8.135 -1.821 11.181 1.00 94.25 91 ILE A C 1
ATOM 722 O O . ILE A 1 91 ? -7.465 -2.790 10.817 1.00 94.25 91 ILE A O 1
ATOM 726 N N . GLU A 1 92 ? -9.273 -1.466 10.584 1.00 95.50 92 GLU A N 1
ATOM 727 C CA . GLU A 1 92 ? -9.694 -1.957 9.271 1.00 95.50 92 GLU A CA 1
ATOM 728 C C . GLU A 1 92 ? -9.304 -0.938 8.186 1.00 95.50 92 GLU A C 1
ATOM 730 O O . GLU A 1 92 ? -9.439 0.274 8.370 1.00 95.50 92 GLU A O 1
ATOM 735 N N . TYR A 1 93 ? -8.862 -1.426 7.031 1.00 96.38 93 TYR A N 1
ATOM 736 C CA . TYR A 1 93 ? -8.536 -0.623 5.859 1.00 96.38 93 TYR A CA 1
ATOM 737 C C . TYR A 1 93 ? -9.513 -0.911 4.729 1.00 96.38 93 TYR A C 1
ATOM 739 O O . TYR A 1 93 ? -9.796 -2.066 4.405 1.00 96.38 93 TYR A O 1
ATOM 747 N N . ILE A 1 94 ? -9.983 0.152 4.089 1.00 95.69 94 ILE A N 1
ATOM 748 C CA . ILE A 1 94 ? -10.674 0.086 2.808 1.00 95.69 94 ILE A CA 1
ATOM 749 C C . ILE A 1 94 ? -9.732 0.701 1.779 1.00 95.69 94 ILE A C 1
ATOM 751 O O . ILE A 1 94 ? -9.324 1.852 1.928 1.00 95.69 94 ILE A O 1
ATOM 755 N N . ILE A 1 95 ? -9.341 -0.078 0.779 1.00 96.06 95 ILE A N 1
ATOM 756 C CA . ILE A 1 95 ? -8.357 0.320 -0.228 1.00 96.06 95 ILE A CA 1
ATOM 757 C C . ILE A 1 95 ? -9.014 0.422 -1.600 1.00 96.06 95 ILE A C 1
ATOM 759 O O . ILE A 1 95 ? -9.836 -0.422 -1.966 1.00 96.06 95 ILE A O 1
ATOM 763 N N . GLY A 1 96 ? -8.653 1.463 -2.345 1.00 96.06 96 GLY A N 1
ATOM 764 C CA . GLY A 1 96 ? -9.021 1.592 -3.754 1.00 96.06 96 GLY A CA 1
ATOM 765 C C . GLY A 1 96 ? -8.006 0.907 -4.669 1.00 96.06 96 GLY A C 1
ATOM 766 O O . GLY A 1 96 ? -7.175 0.113 -4.228 1.00 96.06 96 GLY A O 1
ATOM 767 N N . ASP A 1 97 ? -8.064 1.225 -5.956 1.00 96.12 97 ASP A N 1
ATOM 768 C CA . ASP A 1 97 ? -7.168 0.657 -6.956 1.00 96.12 97 ASP A CA 1
ATOM 769 C C . ASP A 1 97 ? -5.714 1.085 -6.727 1.00 96.12 97 ASP A C 1
ATOM 771 O O . ASP A 1 97 ? -5.422 2.244 -6.418 1.00 96.12 97 ASP A O 1
ATOM 775 N N . ILE A 1 98 ? -4.783 0.164 -6.971 1.00 95.94 98 ILE A N 1
ATOM 776 C CA . ILE A 1 98 ? -3.360 0.490 -7.016 1.00 95.94 98 ILE A CA 1
ATOM 777 C C . ILE A 1 98 ? -3.083 1.108 -8.385 1.00 95.94 98 ILE A C 1
ATOM 779 O O . ILE A 1 98 ? -3.207 0.442 -9.418 1.00 95.94 98 ILE A O 1
ATOM 783 N N . LYS A 1 99 ? -2.697 2.382 -8.406 1.00 96.25 99 LYS A N 1
ATOM 784 C CA . LYS A 1 99 ? -2.261 3.063 -9.629 1.00 96.25 99 LYS A CA 1
ATOM 785 C C . LYS A 1 99 ? -0.746 3.005 -9.705 1.00 96.25 99 LYS A C 1
ATOM 787 O O . LYS A 1 99 ? -0.072 3.395 -8.759 1.00 96.25 99 LYS A O 1
ATOM 792 N N . MET A 1 100 ? -0.222 2.536 -10.827 1.00 95.62 100 MET A N 1
ATOM 793 C CA . MET A 1 100 ? 1.207 2.510 -11.104 1.00 95.62 100 MET A CA 1
ATOM 794 C C . MET A 1 100 ? 1.510 3.382 -12.317 1.00 95.62 100 MET A C 1
ATOM 796 O O . MET A 1 100 ? 0.944 3.172 -13.391 1.00 95.62 100 MET A O 1
ATOM 800 N N . GLU A 1 101 ? 2.408 4.343 -12.144 1.00 96.31 101 GLU A N 1
ATOM 801 C CA . GLU A 1 101 ? 2.921 5.202 -13.204 1.00 96.31 101 GLU A CA 1
ATOM 802 C C . GLU A 1 101 ? 4.365 4.824 -13.515 1.00 96.31 101 GLU A C 1
ATOM 804 O O . GLU A 1 101 ? 5.216 4.856 -12.632 1.00 96.31 101 GLU A O 1
ATOM 809 N N . THR A 1 102 ? 4.637 4.474 -14.768 1.00 94.81 102 THR A N 1
ATOM 810 C CA . THR A 1 102 ? 5.970 4.112 -15.252 1.00 94.81 102 THR A CA 1
ATOM 811 C C . THR A 1 102 ? 6.498 5.216 -16.154 1.00 94.81 102 THR A C 1
ATOM 813 O O . THR A 1 102 ? 5.961 5.456 -17.240 1.00 94.81 102 THR A O 1
ATOM 816 N N . GLU A 1 103 ? 7.585 5.858 -15.744 1.00 93.94 103 GLU A N 1
ATOM 817 C CA . GLU A 1 103 ? 8.284 6.878 -16.517 1.00 93.94 103 GLU A CA 1
ATOM 818 C C . GLU A 1 103 ? 9.579 6.325 -17.108 1.00 93.94 103 GLU A C 1
ATOM 820 O O . GLU A 1 103 ? 10.544 6.062 -16.396 1.00 93.94 103 GLU A O 1
ATOM 825 N N . ILE A 1 104 ? 9.627 6.185 -18.434 1.00 91.69 104 ILE A N 1
ATOM 826 C CA . ILE A 1 104 ? 10.826 5.711 -19.140 1.00 91.69 104 ILE A CA 1
ATOM 827 C C . ILE A 1 104 ? 11.706 6.900 -19.534 1.00 91.69 104 ILE A C 1
ATOM 829 O O . ILE A 1 104 ? 11.223 7.848 -20.171 1.00 91.69 104 ILE A O 1
ATOM 833 N N . GLY A 1 105 ? 12.999 6.824 -19.208 1.00 90.19 105 GLY A N 1
ATOM 834 C CA . GLY A 1 105 ? 13.975 7.870 -19.506 1.00 90.19 105 GLY A CA 1
ATOM 835 C C . GLY A 1 105 ? 15.391 7.543 -19.033 1.00 90.19 105 GLY A C 1
ATOM 836 O O . GLY A 1 105 ? 15.682 6.431 -18.604 1.00 90.19 105 GLY A O 1
ATOM 837 N N . VAL A 1 106 ? 16.290 8.525 -19.120 1.00 88.06 106 VAL A N 1
ATOM 838 C CA . VAL A 1 106 ? 17.645 8.397 -18.565 1.00 88.06 106 VAL A CA 1
ATOM 839 C C . VAL A 1 106 ? 17.564 8.555 -17.051 1.00 88.06 106 VAL A C 1
ATOM 841 O O . VAL A 1 106 ? 17.207 9.630 -16.573 1.00 88.06 106 VAL A O 1
ATOM 844 N N . GLN A 1 107 ? 17.924 7.502 -16.323 1.00 85.25 107 GLN A N 1
ATOM 845 C CA . GLN A 1 107 ? 17.925 7.467 -14.864 1.00 85.25 107 GLN A CA 1
ATOM 846 C C . GLN A 1 107 ? 19.357 7.469 -14.330 1.00 85.25 107 GLN A C 1
ATOM 848 O O . GLN A 1 107 ? 20.278 6.999 -15.001 1.00 85.25 107 GLN A O 1
ATOM 853 N N . ASP A 1 108 ? 19.543 8.024 -13.133 1.00 84.19 108 ASP A N 1
ATOM 854 C CA . ASP A 1 108 ? 20.802 7.919 -12.396 1.00 84.19 108 ASP 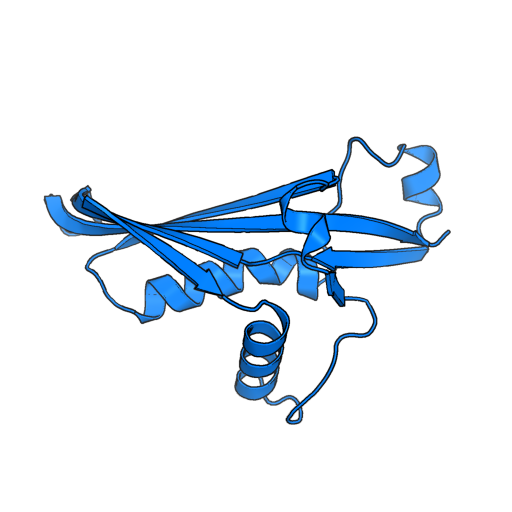A CA 1
ATOM 855 C C . ASP A 1 108 ? 20.721 6.700 -11.479 1.00 84.19 108 ASP A C 1
ATOM 857 O O . ASP A 1 108 ? 19.994 6.697 -10.486 1.00 84.19 108 ASP A O 1
ATOM 861 N N . LEU A 1 109 ? 21.390 5.623 -11.878 1.00 83.56 109 LEU A N 1
ATOM 862 C CA . LEU A 1 109 ? 21.366 4.341 -11.184 1.00 83.56 109 LEU A CA 1
ATOM 863 C C . LEU A 1 109 ? 22.761 4.057 -10.611 1.00 83.56 109 LEU A C 1
ATOM 865 O O . LEU A 1 109 ? 23.740 4.651 -11.061 1.00 83.56 109 LEU A O 1
ATOM 869 N N . PRO A 1 110 ? 22.913 3.135 -9.641 1.00 82.69 110 PRO A N 1
ATOM 870 C CA . PRO A 1 110 ? 24.206 2.897 -8.992 1.00 82.69 110 PRO A CA 1
ATOM 871 C C . PRO A 1 110 ? 25.360 2.567 -9.955 1.00 82.69 110 PRO A C 1
ATOM 873 O O . PRO A 1 110 ? 26.517 2.844 -9.651 1.00 82.69 110 PRO A O 1
ATOM 876 N N . ALA A 1 111 ? 25.053 1.992 -11.122 1.00 83.38 111 ALA A N 1
ATOM 877 C CA . ALA A 1 111 ? 26.023 1.668 -12.169 1.00 83.38 111 ALA A CA 1
ATOM 878 C C . ALA A 1 111 ? 26.301 2.826 -13.159 1.00 83.38 111 ALA A C 1
ATOM 880 O O . ALA A 1 111 ? 27.076 2.654 -14.099 1.00 83.38 111 ALA A O 1
ATOM 881 N N . GLY A 1 112 ? 25.688 3.996 -12.962 1.00 87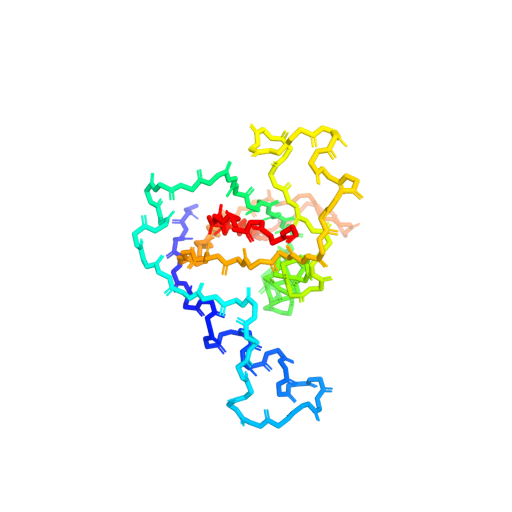.31 112 GLY A N 1
ATOM 882 C CA . GLY A 1 112 ? 25.829 5.193 -13.787 1.00 87.31 112 GLY A CA 1
ATOM 883 C C . GLY A 1 112 ? 24.509 5.666 -14.401 1.00 87.31 112 GLY A C 1
ATOM 884 O O . GLY A 1 112 ? 23.428 5.167 -14.091 1.00 87.31 112 GLY A O 1
ATOM 885 N N . ARG A 1 113 ? 24.603 6.634 -15.320 1.00 89.25 113 ARG A N 1
ATOM 886 C CA . ARG A 1 113 ? 23.443 7.198 -16.023 1.00 89.25 113 ARG A CA 1
ATOM 887 C C . ARG A 1 113 ? 23.163 6.436 -17.312 1.00 89.25 113 ARG A C 1
ATOM 889 O O . ARG A 1 113 ? 23.954 6.507 -18.251 1.00 89.25 113 ARG A O 1
ATOM 896 N N . TYR A 1 114 ? 22.034 5.743 -17.376 1.00 87.50 114 TYR A N 1
ATOM 897 C CA . TYR A 1 114 ? 21.609 4.989 -18.557 1.00 87.50 114 TYR A CA 1
ATOM 898 C C . TYR A 1 114 ? 20.083 4.957 -18.678 1.00 87.50 114 TYR A C 1
ATOM 900 O O . TYR A 1 114 ? 19.364 5.496 -17.838 1.00 87.50 114 TYR A O 1
ATOM 908 N N . MET A 1 115 ? 19.582 4.391 -19.778 1.00 89.44 115 MET A N 1
ATOM 909 C CA . MET A 1 115 ? 18.144 4.216 -19.977 1.00 89.44 115 MET A CA 1
ATOM 910 C C . MET A 1 115 ? 17.572 3.279 -18.915 1.00 89.44 115 MET A C 1
ATOM 912 O O . MET A 1 115 ? 18.056 2.165 -18.744 1.00 89.44 115 MET A O 1
ATOM 916 N N . GLY A 1 116 ? 16.518 3.726 -18.249 1.00 92.06 116 GLY A N 1
ATOM 917 C CA . GLY A 1 116 ? 15.786 2.956 -17.258 1.00 92.06 116 GLY A CA 1
ATOM 918 C C . GLY A 1 116 ? 14.346 3.435 -17.156 1.00 92.06 116 GLY A C 1
ATOM 919 O O . GLY A 1 116 ? 13.833 4.147 -18.029 1.00 92.06 116 GLY A O 1
ATOM 920 N N . GLN A 1 117 ? 13.700 3.052 -16.065 1.00 93.94 117 GLN A N 1
ATOM 921 C CA . GLN A 1 117 ? 12.356 3.485 -15.731 1.00 93.94 117 GLN A CA 1
ATOM 922 C C . GLN A 1 117 ? 12.245 3.853 -14.255 1.00 93.94 117 GLN A C 1
ATOM 924 O O . GLN A 1 117 ? 12.965 3.312 -13.416 1.00 93.94 117 GLN A O 1
ATOM 929 N N . THR A 1 118 ? 11.327 4.763 -13.958 1.00 94.62 118 THR A N 1
ATOM 930 C CA . THR A 1 118 ? 10.864 5.040 -12.602 1.00 94.62 118 THR A CA 1
ATOM 931 C C . THR A 1 118 ? 9.419 4.597 -12.502 1.00 94.62 118 THR A C 1
ATOM 933 O O . THR A 1 118 ? 8.564 5.142 -13.196 1.00 94.62 118 THR A O 1
ATOM 936 N N . ASP A 1 119 ? 9.159 3.615 -11.649 1.00 96.12 119 ASP A N 1
ATOM 937 C CA . ASP A 1 119 ? 7.810 3.199 -11.297 1.00 96.12 119 ASP A CA 1
ATOM 938 C C . ASP A 1 119 ? 7.385 3.931 -10.025 1.00 96.12 119 ASP A C 1
ATOM 940 O O . ASP A 1 119 ? 8.136 3.977 -9.050 1.00 96.12 119 ASP A O 1
ATOM 944 N N . THR A 1 120 ? 6.182 4.500 -10.024 1.00 96.81 120 THR A N 1
ATOM 945 C CA . THR A 1 120 ? 5.562 5.104 -8.842 1.00 96.81 120 THR A CA 1
ATOM 946 C C . THR A 1 120 ? 4.206 4.469 -8.596 1.00 96.81 120 THR A C 1
ATOM 948 O O . THR A 1 120 ? 3.356 4.440 -9.482 1.00 96.81 120 THR A O 1
ATOM 951 N N . VAL A 1 121 ? 4.009 3.949 -7.390 1.00 96.88 121 VAL A N 1
ATOM 952 C CA . VAL A 1 121 ? 2.786 3.281 -6.953 1.00 96.88 121 VAL A CA 1
ATOM 953 C C . VAL A 1 121 ? 2.023 4.187 -5.999 1.00 96.88 121 VAL A C 1
ATOM 955 O O . VAL A 1 121 ? 2.597 4.733 -5.056 1.00 96.88 121 VAL A O 1
ATOM 958 N N . TYR A 1 122 ? 0.718 4.294 -6.229 1.00 97.12 122 TYR A N 1
ATOM 959 C CA . TYR A 1 122 ? -0.229 5.065 -5.442 1.00 97.12 122 TYR A CA 1
ATOM 960 C C . TYR A 1 122 ? -1.360 4.150 -4.974 1.00 97.12 122 TYR A C 1
ATOM 962 O O . TYR A 1 122 ? -2.045 3.541 -5.797 1.00 97.12 122 TYR A O 1
ATOM 970 N N . ILE A 1 123 ? -1.579 4.082 -3.662 1.00 96.88 123 ILE A N 1
ATOM 971 C CA . ILE A 1 123 ? -2.650 3.282 -3.056 1.00 96.88 123 ILE A CA 1
ATOM 972 C C . ILE A 1 123 ? -3.511 4.206 -2.194 1.00 96.88 123 ILE A C 1
ATOM 974 O O . ILE A 1 123 ? -3.033 4.669 -1.155 1.00 96.88 123 ILE A O 1
ATOM 978 N N . PRO A 1 124 ? -4.745 4.531 -2.609 1.00 96.94 124 PRO A N 1
ATOM 979 C CA . PRO A 1 124 ? -5.668 5.305 -1.790 1.00 96.94 124 PRO A CA 1
ATOM 980 C C . PRO A 1 124 ? -6.243 4.419 -0.678 1.00 96.94 124 PRO A C 1
ATOM 982 O O . PRO A 1 124 ? -6.665 3.286 -0.926 1.00 96.94 124 PRO A O 1
ATOM 985 N N . VAL A 1 125 ? -6.243 4.930 0.555 1.00 96.44 125 VAL A N 1
ATOM 986 C CA . VAL A 1 125 ? -6.630 4.173 1.749 1.00 96.44 125 VAL A CA 1
ATOM 987 C C . VAL A 1 125 ? -7.565 4.992 2.632 1.00 96.44 125 VAL A C 1
ATOM 989 O O . VAL A 1 125 ? -7.306 6.155 2.950 1.00 96.44 125 VAL A O 1
ATOM 992 N N . ARG A 1 126 ? -8.630 4.340 3.091 1.00 96.25 126 ARG A N 1
ATOM 993 C CA . ARG A 1 126 ? -9.513 4.812 4.154 1.00 96.25 126 ARG A CA 1
ATOM 994 C C . ARG A 1 126 ? -9.365 3.915 5.380 1.00 96.25 126 ARG A C 1
ATOM 996 O O . ARG A 1 126 ? -9.374 2.689 5.261 1.00 96.25 126 ARG A O 1
ATOM 1003 N N . CYS A 1 127 ? -9.220 4.518 6.549 1.00 94.31 127 CYS A N 1
ATOM 1004 C CA . CYS A 1 127 ? -9.106 3.832 7.825 1.00 94.31 127 CYS A CA 1
ATOM 1005 C C . CYS A 1 127 ? -10.463 3.766 8.522 1.00 94.31 127 CYS A C 1
ATOM 1007 O O . CYS A 1 127 ? -11.228 4.726 8.557 1.00 94.31 127 CYS A O 1
ATOM 1009 N N . ARG A 1 128 ? -10.730 2.634 9.165 1.00 93.62 128 ARG A N 1
ATOM 1010 C CA . ARG A 1 128 ? -11.805 2.487 10.136 1.00 93.62 128 ARG A CA 1
ATOM 1011 C C . ARG A 1 128 ? -11.211 1.983 11.443 1.00 93.62 128 ARG A C 1
ATOM 1013 O O . ARG A 1 128 ? -10.727 0.857 11.524 1.00 93.62 128 ARG A O 1
ATOM 1020 N N . TYR A 1 129 ? -11.250 2.843 12.452 1.00 92.62 129 TYR A N 1
ATOM 1021 C CA . TYR A 1 129 ? -10.691 2.575 13.773 1.00 92.62 129 TYR A CA 1
ATOM 1022 C C . TYR A 1 129 ? -11.683 1.808 14.650 1.00 92.62 129 TYR A C 1
ATOM 1024 O O . TYR A 1 129 ? -12.883 2.093 14.641 1.00 92.62 129 TYR A O 1
ATOM 1032 N N . ILE A 1 130 ? -11.171 0.834 15.400 1.00 90.81 130 ILE A N 1
ATOM 1033 C CA . ILE A 1 130 ? -11.920 0.024 16.362 1.00 90.81 130 ILE A CA 1
ATOM 1034 C C . ILE A 1 130 ? -11.369 0.344 17.757 1.00 90.81 130 ILE A C 1
ATOM 1036 O O . ILE A 1 130 ? -10.160 0.239 17.970 1.00 90.81 130 ILE A O 1
ATOM 1040 N N . PHE A 1 131 ? -12.247 0.740 18.682 1.00 90.75 131 PHE A N 1
ATOM 1041 C CA . PHE A 1 131 ? -11.929 1.167 20.054 1.00 90.75 131 PHE A CA 1
ATOM 1042 C C . PHE A 1 131 ? -12.547 0.236 21.101 1.00 90.75 131 PHE A C 1
ATOM 1044 O O . PHE A 1 131 ? -13.579 -0.398 20.776 1.00 90.75 131 PHE A O 1
#

Radius of gyration: 16.53 Å; chains: 1; bounding box: 41×34×45 Å